Protein AF-A0A8E2JN46-F1 (afdb_monomer_lite)

Sequence (79 aa):
MPPPQLDHIVILLPHADLLNPPAWLTKHFTISPGGRHADNRTENKLILFQDGSYIELIAFIDDDPARRAGHWWGDASPG

InterPro domains:
  IPR025870 Glyoxalase-like domain [PF13468] (6-74)
  IPR029068 Glyoxalase/Bleomycin resistance protein/Dihydroxybiphenyl dioxygenase [G3DSA:3.10.180.10] (5-78)

Radius of gyration: 13.67 Å; chains: 1; bounding box: 28×28×40 Å

Organism: NCBI:txid574774

Foldseek 3Di:
DDDDDAAEAEAEAEQVCQVPPDPVDVVVFDKAAWAADPVNQKGWIWGADPVNHIYTYMYGVVNDLVSLPPDPCSPPDGD

Secondary structure (DSSP, 8-state):
-PPP---EEEEE--HHHHHS--HHHHHHS-EEEEEE-TTSSEEEEEEE-TTS-EEEEEEEGGG-HHHHTT-TTTTPPP-

pLDDT: mean 94.56, std 5.18, range [62.28, 98.44]

Structure (mmCIF, N/CA/C/O backbone):
data_AF-A0A8E2JN46-F1
#
_entry.id   AF-A0A8E2JN46-F1
#
loop_
_atom_site.group_PDB
_atom_site.id
_atom_site.type_symbol
_atom_site.label_atom_id
_atom_site.label_alt_id
_atom_site.label_comp_id
_atom_site.label_asym_id
_atom_site.label_entity_id
_atom_site.label_seq_id
_atom_site.pdbx_PDB_ins_code
_atom_site.Cartn_x
_atom_site.Cartn_y
_atom_site.Cartn_z
_atom_site.occupancy
_atom_site.B_iso_or_equiv
_atom_site.auth_seq_id
_atom_site.auth_comp_id
_atom_site.auth_asym_id
_atom_site.auth_atom_id
_atom_site.pdbx_PDB_model_num
ATOM 1 N N . MET A 1 1 ? -4.860 -16.346 27.372 1.00 78.25 1 MET A N 1
ATOM 2 C CA . MET A 1 1 ? -4.441 -15.646 26.141 1.00 78.25 1 MET A CA 1
ATOM 3 C C . MET A 1 1 ? -5.674 -14.979 25.560 1.00 78.25 1 MET A C 1
ATOM 5 O O . MET A 1 1 ? -6.704 -15.648 25.539 1.00 78.25 1 MET A O 1
ATOM 9 N N . PRO A 1 2 ? -5.623 -13.691 25.189 1.00 85.31 2 PRO A N 1
ATOM 10 C CA . PRO A 1 2 ? -6.731 -13.067 24.472 1.00 85.31 2 PRO A CA 1
ATOM 11 C C . PRO A 1 2 ? -6.964 -13.777 23.124 1.00 85.31 2 PRO A C 1
ATOM 13 O O . PRO A 1 2 ? -6.034 -14.407 22.609 1.00 85.31 2 PRO A O 1
ATOM 16 N N . PRO A 1 3 ? -8.189 -13.725 22.572 1.00 93.12 3 PRO A N 1
ATOM 17 C CA . PRO A 1 3 ? -8.470 -14.273 21.249 1.00 93.12 3 PRO A CA 1
ATOM 18 C C . PRO A 1 3 ? -7.659 -13.535 20.169 1.00 93.12 3 PRO A C 1
ATOM 20 O O . PRO A 1 3 ? -7.286 -12.376 20.386 1.00 93.12 3 PRO A O 1
ATOM 23 N N . PRO A 1 4 ? -7.386 -14.177 19.015 1.00 93.88 4 PRO A N 1
ATOM 24 C CA . PRO A 1 4 ? -6.772 -13.491 17.884 1.00 93.88 4 PRO A CA 1
ATOM 25 C C . PRO A 1 4 ? -7.636 -12.298 17.465 1.00 93.88 4 PRO A C 1
ATOM 27 O O . PRO A 1 4 ? -8.865 -12.392 17.441 1.00 93.88 4 PRO A O 1
ATOM 30 N N . GLN A 1 5 ? -6.982 -11.185 17.146 1.00 93.94 5 GLN A N 1
ATOM 31 C CA . GLN A 1 5 ? -7.617 -9.964 16.655 1.00 93.94 5 GLN A CA 1
ATOM 32 C C . GLN A 1 5 ? -7.113 -9.666 15.247 1.00 93.94 5 GLN A C 1
ATOM 34 O O . GLN A 1 5 ? -5.992 -10.038 14.893 1.00 93.94 5 GLN A O 1
ATOM 39 N N . LEU A 1 6 ? -7.959 -9.023 14.446 1.00 95.81 6 LEU A N 1
ATOM 40 C CA . LEU A 1 6 ? -7.554 -8.513 13.146 1.00 95.81 6 LEU A CA 1
ATOM 41 C C . LEU A 1 6 ? -6.607 -7.331 13.360 1.00 95.81 6 LEU A C 1
ATOM 43 O O . LEU A 1 6 ? -6.977 -6.373 14.031 1.00 95.81 6 LEU A O 1
ATOM 47 N N . ASP A 1 7 ? -5.413 -7.406 12.779 1.00 97.44 7 ASP A N 1
ATOM 48 C CA . ASP A 1 7 ? -4.468 -6.288 12.784 1.00 97.44 7 ASP A CA 1
ATOM 49 C C . ASP A 1 7 ? -4.767 -5.342 11.615 1.00 97.44 7 ASP A C 1
ATOM 51 O O . ASP A 1 7 ? -5.116 -4.181 11.814 1.00 97.44 7 ASP A O 1
ATOM 55 N N . HIS A 1 8 ? -4.728 -5.854 10.382 1.00 97.50 8 HIS A N 1
ATOM 56 C CA . HIS A 1 8 ? -4.996 -5.045 9.199 1.00 97.50 8 HIS A CA 1
ATOM 57 C C . HIS A 1 8 ? -5.473 -5.851 7.993 1.00 97.50 8 HIS A C 1
ATOM 59 O O . HIS A 1 8 ? -5.399 -7.081 7.953 1.00 97.50 8 HIS A O 1
ATOM 65 N N . ILE A 1 9 ? -5.948 -5.114 6.991 1.00 97.31 9 ILE A N 1
ATOM 66 C CA . ILE A 1 9 ? -6.241 -5.602 5.643 1.00 97.31 9 ILE A CA 1
ATOM 67 C C . ILE A 1 9 ? -5.352 -4.837 4.663 1.00 97.31 9 ILE A C 1
ATOM 69 O O . ILE A 1 9 ? -5.266 -3.615 4.746 1.00 97.31 9 ILE A O 1
ATOM 73 N N . VAL A 1 10 ? -4.726 -5.541 3.720 1.00 96.62 10 VAL A N 1
ATOM 74 C CA . VAL A 1 10 ? -3.917 -4.928 2.657 1.00 96.62 10 VAL A CA 1
ATOM 75 C C . VAL A 1 10 ? -4.745 -4.809 1.381 1.00 96.62 10 VAL A C 1
ATOM 77 O O . VAL A 1 10 ? -5.369 -5.783 0.959 1.00 96.62 10 VAL A O 1
ATOM 80 N N . ILE A 1 11 ? -4.724 -3.635 0.750 1.00 96.38 11 ILE A N 1
ATOM 81 C CA . ILE A 1 11 ? -5.340 -3.380 -0.557 1.00 96.38 11 ILE A CA 1
ATOM 82 C C . ILE A 1 11 ? -4.264 -2.873 -1.515 1.00 96.38 11 ILE A C 1
ATOM 84 O O . ILE A 1 11 ? -3.663 -1.821 -1.286 1.00 96.38 11 ILE A O 1
ATOM 88 N N . LEU A 1 12 ? -4.038 -3.622 -2.598 1.00 97.06 12 LEU A N 1
ATOM 89 C CA . LEU A 1 12 ? -3.112 -3.245 -3.663 1.00 97.06 12 LEU A CA 1
ATOM 90 C C . LEU A 1 12 ? -3.788 -2.269 -4.631 1.00 97.06 12 LEU A C 1
ATOM 92 O O . LEU A 1 12 ? -4.797 -2.598 -5.254 1.00 97.06 12 LEU A O 1
ATOM 96 N N . LEU A 1 13 ? -3.188 -1.096 -4.798 1.00 96.69 13 LEU A N 1
ATOM 97 C CA . LEU A 1 13 ? -3.656 -0.031 -5.677 1.00 96.69 13 LEU A CA 1
ATOM 98 C C . LEU A 1 13 ? -2.654 0.244 -6.807 1.00 96.69 13 LEU A C 1
ATOM 100 O O . LEU A 1 13 ? -1.460 -0.036 -6.652 1.00 96.69 13 LEU A O 1
ATOM 104 N N . PRO A 1 14 ? -3.104 0.850 -7.921 1.00 96.75 14 PRO A N 1
ATOM 105 C CA . PRO A 1 14 ? -2.208 1.570 -8.818 1.00 96.75 14 PRO A CA 1
ATOM 106 C C . PRO A 1 14 ? -1.461 2.668 -8.050 1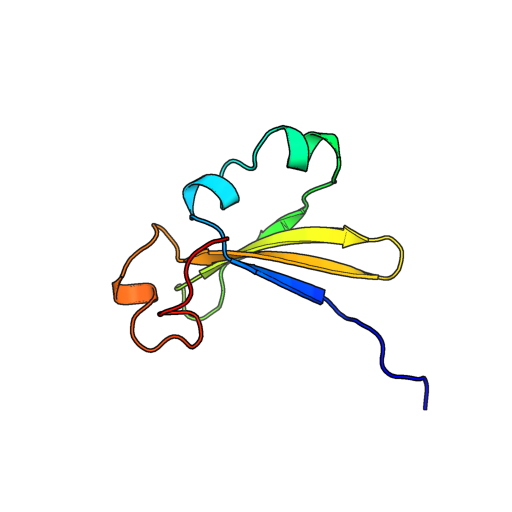.00 96.75 14 PRO A C 1
ATOM 108 O O . PRO A 1 14 ? -2.032 3.317 -7.165 1.00 96.75 14 PRO A O 1
ATOM 111 N N . HIS A 1 15 ? -0.201 2.932 -8.401 1.00 97.44 15 HIS A N 1
ATOM 112 C CA . HIS A 1 15 ? 0.602 3.924 -7.673 1.00 97.44 15 HIS A CA 1
ATOM 113 C C . HIS A 1 15 ? -0.008 5.326 -7.717 1.00 97.44 15 HIS A C 1
ATOM 115 O O . HIS A 1 15 ? -0.010 6.040 -6.713 1.00 97.44 15 HIS A O 1
ATOM 121 N N . ALA A 1 16 ? -0.616 5.688 -8.848 1.00 97.19 16 ALA A N 1
ATOM 122 C CA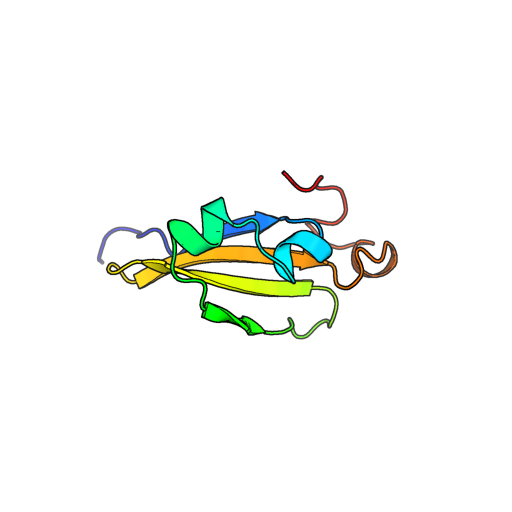 . ALA A 1 16 ? -1.318 6.957 -9.010 1.00 97.19 16 ALA A CA 1
ATOM 123 C C . ALA A 1 16 ? -2.458 7.149 -7.992 1.00 97.19 16 ALA A C 1
ATOM 125 O O . ALA A 1 16 ? -2.594 8.242 -7.435 1.00 97.19 16 ALA A O 1
ATOM 126 N N . ASP A 1 17 ? -3.224 6.092 -7.708 1.00 96.75 17 ASP A N 1
ATOM 127 C CA . ASP A 1 17 ? -4.345 6.130 -6.762 1.00 96.75 17 ASP A CA 1
ATOM 128 C C . ASP A 1 17 ? -3.852 6.171 -5.316 1.00 96.75 17 ASP A C 1
ATOM 130 O O . ASP A 1 17 ? -4.449 6.832 -4.467 1.00 96.75 17 ASP A O 1
ATOM 134 N N . LEU A 1 18 ? -2.721 5.525 -5.017 1.00 97.38 18 LEU A N 1
ATOM 135 C CA . LEU A 1 18 ? -2.089 5.675 -3.712 1.00 97.38 18 LEU A CA 1
ATOM 136 C C . LEU A 1 18 ? -1.623 7.122 -3.495 1.00 97.38 18 LEU A C 1
ATOM 138 O O . LEU A 1 18 ? -1.873 7.705 -2.436 1.00 97.38 18 LEU A O 1
ATOM 142 N N . LEU A 1 19 ? -0.964 7.730 -4.487 1.00 97.00 19 LEU A N 1
ATOM 143 C CA . LEU A 1 19 ? -0.467 9.106 -4.406 1.00 97.00 19 LEU A CA 1
ATOM 144 C C . LEU A 1 19 ? -1.608 10.117 -4.285 1.00 97.00 19 LEU A C 1
ATOM 146 O O . LEU A 1 19 ? -1.557 10.975 -3.396 1.00 97.00 19 LEU A O 1
ATOM 150 N N . ASN A 1 20 ? -2.652 9.962 -5.100 1.00 96.56 20 ASN A N 1
ATOM 151 C CA . ASN A 1 20 ? -3.817 10.840 -5.155 1.00 96.56 20 ASN A CA 1
ATOM 152 C C . ASN A 1 20 ? -5.108 10.038 -4.934 1.00 96.56 20 ASN A C 1
ATOM 154 O O . ASN A 1 20 ? -5.817 9.742 -5.898 1.00 96.56 20 ASN A O 1
ATOM 158 N N . PRO A 1 21 ? -5.440 9.700 -3.674 1.00 95.25 21 PRO A N 1
ATOM 159 C CA . PRO A 1 21 ? -6.596 8.868 -3.397 1.00 95.25 21 PRO A CA 1
ATOM 160 C C . PRO A 1 21 ? -7.892 9.508 -3.891 1.00 95.25 21 PRO A C 1
ATOM 162 O O . PRO A 1 21 ? -8.065 10.729 -3.772 1.00 95.25 21 PRO A O 1
ATOM 165 N N . PRO A 1 22 ? -8.830 8.704 -4.419 1.00 93.31 22 PRO A N 1
ATOM 166 C CA . PRO A 1 22 ? -10.067 9.223 -4.970 1.00 93.31 22 PRO A CA 1
ATOM 167 C C . PRO A 1 22 ? -10.873 9.957 -3.896 1.00 93.31 22 PRO A C 1
ATOM 169 O O . PRO A 1 22 ? -10.871 9.588 -2.721 1.00 93.31 22 PRO A O 1
ATOM 172 N N . ALA A 1 23 ? -11.616 10.985 -4.314 1.00 95.31 23 ALA A N 1
ATOM 173 C CA . ALA A 1 23 ? -12.316 11.885 -3.397 1.00 95.31 23 ALA A CA 1
ATOM 174 C C . ALA A 1 23 ? -13.298 11.172 -2.456 1.00 95.31 23 ALA A C 1
ATOM 176 O O . ALA A 1 23 ? -13.526 11.633 -1.343 1.00 95.31 23 ALA A O 1
ATOM 177 N N . TRP A 1 24 ? -13.888 10.047 -2.874 1.00 95.25 24 TRP A N 1
ATOM 178 C CA . TRP A 1 24 ? -14.756 9.268 -1.992 1.00 95.25 24 TRP A CA 1
ATOM 179 C C . TRP A 1 24 ? -13.974 8.704 -0.798 1.00 95.25 24 TRP A C 1
ATOM 181 O O . TRP A 1 24 ? -14.468 8.744 0.324 1.00 95.25 24 TRP A O 1
ATOM 191 N N . LEU A 1 25 ? -12.735 8.253 -1.007 1.00 94.50 25 LEU A N 1
ATOM 192 C CA . LEU A 1 25 ? -11.918 7.675 0.052 1.00 94.50 25 LEU A CA 1
ATOM 193 C C . LEU A 1 25 ? -11.526 8.750 1.065 1.00 94.50 25 LEU A C 1
ATOM 195 O O . LEU A 1 25 ? -11.742 8.575 2.258 1.00 94.50 25 LEU A O 1
ATOM 199 N N . THR A 1 26 ? -11.053 9.904 0.591 1.00 94.62 26 THR A N 1
ATOM 200 C CA . THR A 1 26 ? -10.661 11.031 1.458 1.00 94.62 26 THR A CA 1
ATOM 201 C C . THR A 1 26 ? -11.846 11.740 2.116 1.00 94.62 26 THR A C 1
ATOM 203 O O . THR A 1 26 ? -11.687 12.350 3.169 1.00 94.62 26 THR A O 1
ATOM 206 N N . LYS A 1 27 ? -13.048 11.658 1.530 1.00 96.94 27 LYS A N 1
ATOM 207 C CA . LYS A 1 27 ? -14.286 12.189 2.124 1.00 96.94 27 LYS A CA 1
ATOM 208 C C . LYS A 1 27 ? -14.813 11.317 3.263 1.00 96.94 27 LYS A C 1
ATOM 210 O O . LYS A 1 27 ? -15.451 11.840 4.174 1.00 96.94 27 LYS A O 1
ATOM 215 N N . HIS A 1 28 ? -14.607 10.004 3.183 1.00 96.50 28 HIS A N 1
ATOM 216 C CA . HIS A 1 28 ? -15.163 9.042 4.136 1.00 96.50 28 HIS A CA 1
ATOM 217 C C . HIS A 1 28 ? -14.147 8.546 5.169 1.00 96.50 28 HIS A C 1
ATOM 219 O O . HIS A 1 28 ? -14.558 8.094 6.236 1.00 96.50 28 HIS A O 1
ATOM 225 N N . PHE A 1 29 ? -12.848 8.664 4.889 1.00 95.44 29 PHE A N 1
ATOM 226 C CA . PHE A 1 29 ? -11.785 8.150 5.742 1.00 95.44 29 PHE A CA 1
ATOM 227 C C . PHE A 1 29 ? -10.658 9.161 5.939 1.00 95.44 29 PHE A C 1
ATOM 229 O O . PHE A 1 29 ? -10.263 9.883 5.022 1.00 95.44 29 PHE A O 1
ATOM 236 N N . THR A 1 30 ? -10.081 9.145 7.140 1.00 93.44 30 THR A N 1
ATOM 237 C CA . THR A 1 30 ? -8.812 9.817 7.420 1.00 93.44 30 THR A CA 1
ATOM 238 C C . THR A 1 30 ? -7.673 8.932 6.933 1.00 93.44 30 THR A C 1
ATOM 240 O O . THR A 1 30 ? -7.461 7.843 7.465 1.00 93.44 30 THR A O 1
ATOM 243 N N . ILE A 1 31 ? -6.930 9.415 5.938 1.00 96.56 31 ILE A N 1
ATOM 244 C CA . ILE A 1 31 ? -5.753 8.727 5.406 1.00 96.56 31 ILE A CA 1
ATOM 245 C C . ILE A 1 31 ? -4.501 9.322 6.053 1.00 96.56 31 ILE A C 1
ATOM 247 O O . ILE A 1 31 ? -4.195 10.500 5.867 1.00 96.56 31 ILE A O 1
ATOM 251 N N . SER A 1 32 ? -3.774 8.502 6.804 1.00 96.88 32 SER A N 1
ATOM 252 C CA . SER A 1 32 ? -2.474 8.844 7.374 1.00 96.88 32 SER A CA 1
ATOM 253 C C . SER A 1 32 ? -1.357 8.597 6.354 1.00 96.88 32 SER A C 1
ATOM 255 O O . SER A 1 32 ? -1.414 7.605 5.615 1.00 96.88 32 SER A O 1
ATOM 257 N N . PRO A 1 33 ? -0.306 9.442 6.327 1.00 96.25 33 PRO A N 1
ATOM 258 C CA . PRO A 1 33 ? 0.937 9.102 5.649 1.00 96.25 33 PRO A CA 1
ATOM 259 C C . PRO A 1 33 ? 1.469 7.756 6.148 1.00 96.25 33 PRO A C 1
ATOM 261 O O . PRO A 1 33 ? 1.412 7.474 7.348 1.00 96.25 33 PRO A O 1
ATOM 264 N N . GLY A 1 34 ? 1.962 6.945 5.217 1.00 96.31 34 GLY A N 1
ATOM 265 C CA . GLY A 1 34 ? 2.725 5.740 5.507 1.00 96.31 34 GLY A CA 1
ATOM 266 C C . GLY A 1 34 ? 4.213 5.963 5.236 1.00 96.31 34 GLY A C 1
ATOM 267 O O . GLY A 1 34 ? 4.769 7.011 5.573 1.00 96.31 34 GLY A O 1
ATOM 268 N N . GLY A 1 35 ? 4.860 4.989 4.606 1.00 97.12 35 GLY A N 1
ATOM 269 C CA . GLY A 1 35 ? 6.272 5.034 4.261 1.00 97.12 35 GLY A CA 1
ATOM 270 C C . GLY A 1 35 ? 6.633 4.115 3.100 1.00 97.12 35 GLY A C 1
ATOM 271 O O . GLY A 1 35 ? 5.783 3.489 2.471 1.00 97.12 35 GLY A O 1
ATOM 272 N N . ARG A 1 36 ? 7.934 4.054 2.815 1.00 97.50 36 ARG A N 1
ATOM 273 C CA . ARG A 1 36 ? 8.521 3.123 1.848 1.00 97.50 36 ARG A CA 1
ATOM 274 C C . ARG A 1 36 ? 9.014 1.881 2.564 1.00 97.50 36 ARG A C 1
ATOM 276 O O . ARG A 1 36 ? 9.674 1.992 3.598 1.00 97.50 36 ARG A O 1
ATOM 283 N N . HIS A 1 37 ? 8.731 0.716 1.996 1.00 95.75 37 HIS A N 1
ATOM 284 C CA . HIS A 1 37 ? 9.257 -0.539 2.513 1.00 95.75 37 HIS A CA 1
ATOM 285 C C . HIS A 1 37 ? 10.759 -0.661 2.246 1.00 95.75 37 HIS A C 1
ATOM 287 O O . HIS A 1 37 ? 11.300 -0.054 1.321 1.00 95.75 37 HIS A O 1
ATOM 293 N N . ALA A 1 38 ? 11.451 -1.425 3.095 1.00 94.69 38 ALA A N 1
ATOM 294 C CA . ALA A 1 38 ? 12.915 -1.470 3.133 1.00 94.69 38 ALA A CA 1
ATOM 295 C C . ALA A 1 38 ? 13.559 -1.958 1.821 1.00 94.69 38 ALA A C 1
ATOM 297 O O . ALA A 1 38 ? 14.702 -1.616 1.530 1.00 94.69 38 ALA A O 1
ATOM 298 N N . ASP A 1 39 ? 12.826 -2.733 1.022 1.00 93.69 39 ASP A N 1
ATOM 299 C CA . ASP A 1 39 ? 13.254 -3.204 -0.298 1.00 93.69 39 ASP A CA 1
ATOM 300 C C . ASP A 1 39 ? 13.108 -2.148 -1.410 1.00 93.69 39 ASP A C 1
ATOM 302 O O . ASP A 1 39 ? 13.521 -2.387 -2.546 1.00 93.69 39 ASP A O 1
ATOM 306 N N . ASN A 1 40 ? 12.531 -0.985 -1.086 1.00 95.69 40 ASN A N 1
ATOM 307 C CA . ASN A 1 40 ? 12.244 0.124 -1.990 1.00 95.69 40 ASN A CA 1
ATOM 308 C C . ASN A 1 40 ? 11.408 -0.288 -3.220 1.00 95.69 40 ASN A C 1
ATOM 310 O O . ASN A 1 40 ? 11.542 0.290 -4.305 1.00 95.69 40 ASN A O 1
ATOM 314 N N . ARG A 1 41 ? 10.554 -1.310 -3.060 1.00 97.19 41 ARG A N 1
ATOM 315 C CA . ARG A 1 41 ? 9.642 -1.789 -4.109 1.00 97.19 41 ARG A CA 1
ATOM 316 C C . ARG A 1 41 ? 8.249 -1.198 -3.980 1.00 97.19 41 ARG A C 1
ATOM 318 O O . ARG A 1 41 ? 7.605 -0.935 -4.993 1.00 97.19 41 ARG A O 1
ATOM 325 N N . THR A 1 42 ? 7.792 -1.000 -2.750 1.00 97.50 42 THR A N 1
ATOM 326 C CA . THR A 1 42 ? 6.428 -0.566 -2.442 1.00 97.50 42 THR A CA 1
ATOM 327 C C . THR A 1 42 ? 6.418 0.584 -1.441 1.00 97.50 42 THR A C 1
ATOM 329 O O . THR A 1 42 ? 7.350 0.759 -0.649 1.00 97.50 42 THR A O 1
ATOM 332 N N . GLU A 1 43 ? 5.360 1.385 -1.491 1.00 98.19 43 GLU A N 1
ATOM 333 C CA . GLU A 1 43 ? 5.052 2.392 -0.478 1.00 98.19 43 GLU A CA 1
ATOM 334 C C . GLU A 1 43 ? 3.572 2.328 -0.106 1.00 98.19 43 GLU A C 1
ATOM 336 O O . GLU A 1 43 ? 2.771 1.752 -0.850 1.00 98.19 43 GLU A O 1
ATOM 341 N N . ASN A 1 44 ? 3.221 2.869 1.061 1.00 98.25 44 ASN A N 1
ATOM 342 C CA . ASN A 1 44 ? 1.879 2.733 1.610 1.00 98.25 44 ASN A CA 1
ATOM 343 C C . ASN A 1 44 ? 1.287 4.039 2.168 1.00 98.25 44 ASN A C 1
ATOM 345 O O . ASN A 1 44 ? 1.961 5.050 2.390 1.00 98.25 44 ASN A O 1
ATOM 349 N N . LYS A 1 45 ? -0.025 3.990 2.394 1.00 98.44 45 LYS A N 1
ATOM 350 C CA . LYS A 1 45 ? -0.818 4.932 3.190 1.00 98.44 45 LYS A CA 1
ATOM 351 C C . LYS A 1 45 ? -1.787 4.135 4.052 1.00 98.44 45 LYS A C 1
ATOM 353 O O . LYS A 1 45 ? -2.168 3.026 3.686 1.00 98.44 45 LYS A O 1
ATOM 358 N N . LEU A 1 46 ? -2.204 4.698 5.181 1.00 98.31 46 LEU A N 1
ATOM 359 C CA . LEU A 1 46 ? -2.985 3.958 6.173 1.00 98.31 46 LEU A CA 1
ATOM 360 C C . LEU A 1 46 ? -4.352 4.600 6.396 1.00 98.31 46 LEU A C 1
ATOM 362 O O . LEU A 1 46 ? -4.442 5.814 6.568 1.00 98.31 46 LEU A O 1
ATOM 366 N N . ILE A 1 47 ? -5.404 3.787 6.458 1.00 98.00 47 ILE A N 1
ATOM 367 C CA . ILE A 1 47 ? -6.704 4.189 7.008 1.00 98.00 47 ILE A CA 1
ATOM 368 C C . ILE A 1 47 ? -6.799 3.603 8.411 1.00 98.00 47 ILE A C 1
ATOM 370 O O . ILE A 1 47 ? -6.872 2.386 8.561 1.00 98.00 47 ILE A O 1
ATOM 374 N N 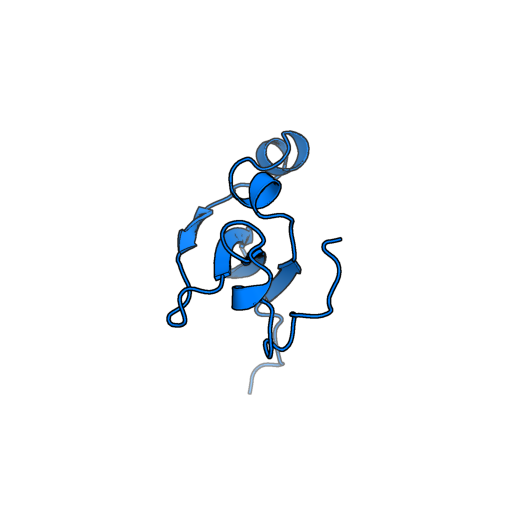. LEU A 1 48 ? -6.770 4.462 9.428 1.00 95.94 48 LEU A N 1
ATOM 375 C CA . LEU A 1 48 ? -6.704 4.050 10.832 1.00 95.94 48 LEU A CA 1
ATOM 376 C C . LEU A 1 48 ? -8.104 3.968 11.452 1.00 95.94 48 LEU A C 1
ATOM 378 O O . LEU A 1 48 ? -8.896 4.907 11.315 1.00 95.94 48 LEU A O 1
ATOM 382 N N . PHE A 1 49 ? -8.386 2.892 12.187 1.00 95.56 49 PHE A N 1
ATOM 383 C CA . PHE A 1 49 ? -9.619 2.735 12.958 1.00 95.56 49 PHE A CA 1
ATOM 384 C C . PHE A 1 49 ? -9.388 2.914 14.462 1.00 95.56 49 PHE A C 1
ATOM 386 O O . PHE A 1 49 ? -8.274 2.824 14.974 1.00 95.56 49 PHE A O 1
ATOM 393 N N . GLN A 1 50 ? -10.468 3.208 15.189 1.00 94.56 50 GLN A N 1
ATOM 394 C CA . GLN A 1 50 ? -10.416 3.502 16.628 1.00 94.56 50 GLN A CA 1
ATOM 395 C C . GLN A 1 50 ? -10.050 2.286 17.488 1.00 94.56 50 GLN A C 1
ATOM 397 O O . GLN A 1 50 ? -9.576 2.455 18.606 1.00 94.56 50 GLN A O 1
ATOM 402 N N . ASP A 1 51 ? -10.275 1.074 16.983 1.00 93.44 51 ASP A N 1
ATOM 403 C CA . ASP A 1 51 ? -9.926 -0.175 17.664 1.00 93.44 51 ASP A CA 1
ATOM 404 C C . ASP A 1 51 ? -8.448 -0.569 17.489 1.00 93.44 51 ASP A C 1
ATOM 406 O O . ASP A 1 51 ? -8.015 -1.579 18.037 1.00 93.44 51 ASP A O 1
ATOM 410 N N . GLY A 1 52 ? -7.669 0.244 16.766 1.00 92.81 52 GLY A N 1
ATOM 411 C CA . GLY A 1 52 ? -6.256 0.008 16.482 1.00 92.81 52 GLY A CA 1
ATOM 412 C C . GLY A 1 52 ? -6.000 -0.796 15.208 1.00 92.81 52 GLY A C 1
ATOM 413 O O . GLY A 1 52 ? -4.852 -0.844 14.770 1.00 92.81 52 GLY A O 1
ATOM 414 N N . SER A 1 53 ? -7.036 -1.367 14.584 1.00 96.81 53 SER A N 1
ATOM 415 C CA . SER A 1 53 ? -6.900 -1.997 13.272 1.00 96.81 53 SER A CA 1
ATOM 416 C C . SER A 1 53 ? -6.772 -0.952 12.158 1.00 96.81 53 SER A C 1
ATOM 418 O O . SER A 1 53 ? -7.101 0.229 12.338 1.00 96.81 53 SER A O 1
ATOM 420 N N . TYR A 1 54 ? -6.283 -1.361 10.987 1.00 97.75 54 TYR A N 1
ATOM 421 C CA . TYR A 1 54 ? -6.132 -0.447 9.852 1.00 97.75 54 TYR A CA 1
ATOM 422 C C . TYR A 1 54 ? -6.280 -1.123 8.487 1.00 97.75 54 TYR A C 1
ATOM 424 O O . TYR A 1 54 ? -6.192 -2.341 8.345 1.00 97.75 54 TYR A O 1
ATOM 432 N N . ILE A 1 55 ? -6.506 -0.309 7.456 1.00 98.06 55 ILE A N 1
ATOM 433 C CA . ILE A 1 55 ? -6.317 -0.728 6.064 1.00 98.06 55 ILE A CA 1
ATOM 434 C C . ILE A 1 55 ? -4.981 -0.173 5.586 1.00 98.06 55 ILE A C 1
ATOM 436 O O . ILE A 1 55 ? -4.762 1.041 5.617 1.00 98.06 55 ILE A O 1
ATOM 440 N N . GLU A 1 56 ? -4.108 -1.060 5.126 1.00 98.06 56 GLU A N 1
ATOM 441 C CA . GLU A 1 56 ? -2.888 -0.711 4.417 1.00 98.06 56 GLU A CA 1
ATOM 442 C C . GLU A 1 56 ? -3.195 -0.581 2.925 1.00 98.06 56 GLU A C 1
ATOM 444 O O . GLU A 1 56 ? -3.424 -1.566 2.223 1.00 98.06 56 GLU A O 1
ATOM 449 N N . LEU A 1 57 ? -3.208 0.654 2.433 1.00 97.88 57 LEU A N 1
ATOM 450 C CA . LEU A 1 57 ? -3.223 0.929 1.004 1.00 97.88 57 LEU A CA 1
ATOM 451 C C . LEU A 1 57 ? -1.781 0.846 0.525 1.00 97.88 57 LEU A C 1
ATOM 453 O O . LEU A 1 57 ? -0.953 1.634 0.982 1.00 97.88 57 LEU A O 1
ATOM 457 N N . ILE A 1 58 ? -1.478 -0.076 -0.379 1.00 97.44 58 ILE A N 1
ATOM 458 C CA . ILE A 1 58 ? -0.118 -0.290 -0.866 1.00 97.44 58 ILE A CA 1
ATOM 459 C C . ILE A 1 58 ? -0.062 -0.191 -2.386 1.00 97.44 58 ILE A C 1
ATOM 461 O O . ILE A 1 58 ? -0.996 -0.586 -3.077 1.00 97.44 58 ILE A O 1
ATOM 465 N N . ALA A 1 59 ? 1.050 0.306 -2.917 1.00 98.06 59 ALA A N 1
ATOM 466 C CA . ALA A 1 59 ? 1.335 0.257 -4.343 1.00 98.06 59 ALA A CA 1
ATOM 467 C C . ALA A 1 59 ? 2.812 -0.044 -4.602 1.00 98.06 59 ALA A C 1
ATOM 469 O O . ALA A 1 59 ? 3.688 0.299 -3.802 1.00 98.06 59 ALA A O 1
ATOM 470 N N . PHE A 1 60 ? 3.089 -0.662 -5.751 1.00 98.00 60 PHE A N 1
ATOM 471 C CA . PHE A 1 60 ? 4.444 -0.705 -6.292 1.00 98.00 60 PHE A CA 1
ATOM 472 C C . PHE A 1 60 ? 4.820 0.687 -6.777 1.00 98.00 60 PHE A C 1
ATOM 474 O O . PHE A 1 60 ? 4.054 1.317 -7.497 1.00 98.00 60 PHE A O 1
ATOM 481 N N . ILE A 1 61 ? 5.997 1.169 -6.390 1.00 97.62 61 ILE A N 1
ATOM 482 C CA . ILE A 1 61 ? 6.430 2.519 -6.756 1.00 97.62 61 ILE A CA 1
ATOM 483 C C . ILE A 1 61 ? 6.538 2.590 -8.290 1.00 97.62 61 ILE A C 1
ATOM 485 O O . ILE A 1 61 ? 7.133 1.708 -8.915 1.00 97.62 61 ILE A O 1
ATOM 489 N N . ASP A 1 62 ? 5.959 3.630 -8.883 1.00 97.06 62 ASP A N 1
ATOM 490 C CA . ASP A 1 62 ? 5.861 3.894 -10.325 1.00 97.06 62 ASP A CA 1
ATOM 491 C C . ASP A 1 62 ? 5.205 2.764 -11.144 1.00 97.06 62 ASP A C 1
ATOM 493 O O . ASP A 1 62 ? 5.390 2.700 -12.358 1.00 97.06 62 ASP A O 1
ATOM 497 N N . ASP A 1 63 ? 4.490 1.838 -10.489 1.00 95.44 63 ASP A N 1
ATOM 498 C CA . ASP A 1 63 ? 3.980 0.598 -11.092 1.00 95.44 63 ASP A CA 1
ATOM 499 C C . ASP A 1 63 ? 5.068 -0.205 -11.853 1.00 95.44 63 ASP A C 1
ATOM 501 O O . ASP A 1 63 ? 4.783 -0.947 -12.795 1.00 95.44 63 ASP A O 1
ATOM 505 N N . ASP A 1 64 ? 6.334 -0.079 -11.424 1.00 96.06 64 ASP A N 1
ATOM 506 C CA . ASP A 1 64 ? 7.509 -0.623 -12.116 1.00 96.06 64 ASP A CA 1
ATOM 507 C C . ASP A 1 64 ? 7.495 -2.169 -12.149 1.00 96.06 64 ASP A C 1
ATOM 509 O O . ASP A 1 64 ? 7.580 -2.816 -11.092 1.00 96.06 64 ASP A O 1
ATOM 513 N N . PRO A 1 65 ? 7.471 -2.804 -13.341 1.00 94.62 65 PRO A N 1
ATOM 514 C CA . PRO A 1 65 ? 7.527 -4.259 -13.475 1.00 94.62 65 PRO A CA 1
ATOM 515 C C . PRO A 1 65 ? 8.738 -4.903 -12.784 1.00 94.62 65 PRO A C 1
ATOM 517 O O . PRO A 1 65 ? 8.633 -6.023 -12.282 1.00 94.62 65 PRO A O 1
ATOM 520 N N . ALA A 1 66 ? 9.879 -4.209 -12.703 1.00 96.00 66 ALA A N 1
ATOM 521 C CA . ALA A 1 66 ? 11.068 -4.714 -12.021 1.00 96.00 66 ALA A CA 1
ATOM 522 C C . ALA A 1 66 ? 10.866 -4.808 -10.501 1.00 96.00 66 ALA A C 1
ATOM 524 O O . ALA A 1 66 ? 11.361 -5.741 -9.865 1.00 96.00 66 ALA A O 1
ATOM 525 N N . ARG A 1 67 ? 10.093 -3.885 -9.914 1.00 94.94 67 ARG A N 1
ATOM 526 C CA . ARG A 1 67 ? 9.722 -3.924 -8.490 1.00 94.94 67 ARG A CA 1
ATOM 527 C C . ARG A 1 67 ? 8.713 -5.040 -8.201 1.00 94.94 67 ARG A C 1
ATOM 529 O O . ARG A 1 67 ? 8.733 -5.614 -7.111 1.00 94.94 67 ARG A O 1
ATOM 536 N N . ARG A 1 68 ? 7.890 -5.403 -9.190 1.00 94.56 68 ARG A N 1
ATOM 537 C CA . ARG A 1 68 ? 6.927 -6.517 -9.123 1.00 94.56 68 ARG A CA 1
ATOM 538 C C . ARG A 1 68 ? 7.586 -7.889 -9.266 1.00 94.56 68 ARG A C 1
ATOM 540 O O . ARG A 1 68 ? 7.153 -8.844 -8.626 1.00 94.56 68 ARG A O 1
ATOM 547 N N . ALA A 1 69 ? 8.639 -7.996 -10.073 1.00 94.12 69 ALA A N 1
ATOM 548 C CA . ALA A 1 69 ? 9.292 -9.264 -10.378 1.00 94.12 69 ALA A CA 1
ATOM 549 C C . ALA A 1 69 ? 9.776 -10.005 -9.112 1.00 94.12 69 ALA A C 1
ATOM 551 O O . ALA A 1 69 ? 10.542 -9.476 -8.298 1.00 94.12 69 ALA A O 1
ATOM 552 N N . GLY A 1 70 ? 9.320 -11.250 -8.943 1.00 91.56 70 GLY A N 1
ATOM 553 C CA . GLY A 1 70 ? 9.667 -12.101 -7.798 1.00 91.56 70 GLY A CA 1
ATOM 554 C C . GLY A 1 70 ? 9.068 -11.655 -6.459 1.00 91.56 70 GLY A C 1
ATOM 555 O O . GLY A 1 70 ? 9.410 -12.228 -5.428 1.00 91.56 70 GLY A O 1
ATOM 556 N N . HIS A 1 71 ? 8.196 -10.642 -6.452 1.00 92.00 71 HIS A N 1
ATOM 557 C CA . HIS A 1 71 ? 7.432 -10.253 -5.273 1.00 92.00 71 HIS A CA 1
ATOM 558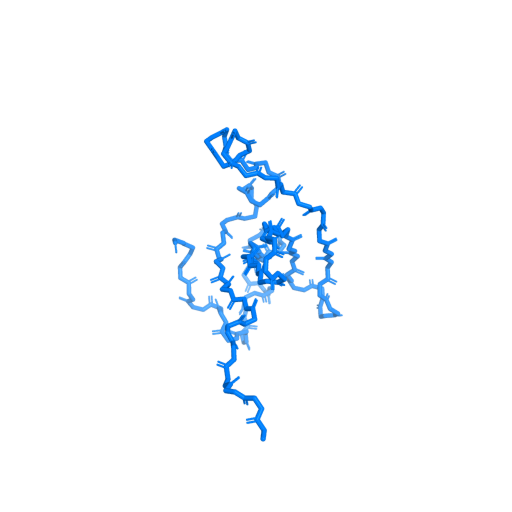 C C . HIS A 1 71 ? 6.179 -11.135 -5.157 1.00 92.00 71 HIS A C 1
ATOM 560 O O . HIS A 1 71 ? 5.533 -11.434 -6.154 1.00 92.00 71 HIS A O 1
ATOM 566 N N . TRP A 1 72 ? 5.790 -11.509 -3.941 1.00 89.19 72 TRP A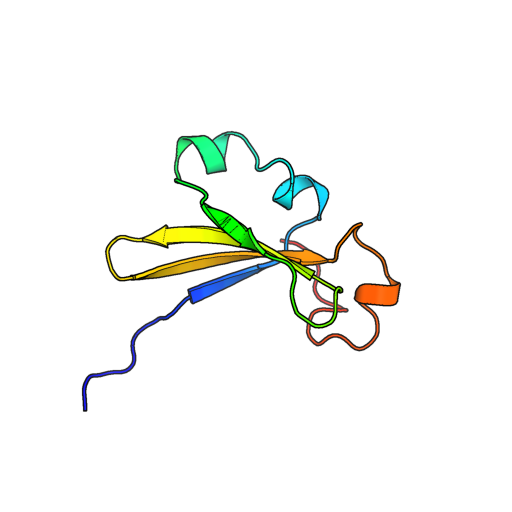 N 1
ATOM 567 C CA . TRP A 1 72 ? 4.569 -12.267 -3.635 1.00 89.19 72 TRP A CA 1
ATOM 568 C C . TRP A 1 72 ? 3.259 -11.627 -4.145 1.00 89.19 72 TRP A C 1
ATOM 570 O O . TRP A 1 72 ? 2.317 -12.349 -4.454 1.00 89.19 72 TRP A O 1
ATOM 580 N N . TRP A 1 73 ? 3.213 -10.300 -4.321 1.00 87.50 73 TRP A N 1
ATOM 581 C CA . TRP A 1 73 ? 2.122 -9.583 -5.020 1.00 87.50 73 TRP A CA 1
ATOM 582 C C . TRP A 1 73 ? 2.410 -9.255 -6.494 1.00 87.50 73 TRP A C 1
ATOM 584 O O . TRP A 1 73 ? 1.667 -8.499 -7.113 1.00 87.50 73 TRP A O 1
ATOM 594 N N . GLY A 1 74 ? 3.497 -9.770 -7.068 1.00 89.06 74 GLY A N 1
ATOM 595 C CA . GLY A 1 74 ? 3.949 -9.409 -8.414 1.00 89.06 74 GLY A CA 1
ATOM 596 C C . GLY A 1 74 ? 2.897 -9.668 -9.494 1.00 89.06 74 GLY A C 1
ATOM 597 O O . GLY A 1 74 ? 2.684 -8.813 -10.358 1.00 89.06 74 GLY A O 1
ATOM 598 N N . ASP A 1 75 ? 2.176 -10.782 -9.363 1.00 91.62 75 ASP A N 1
ATOM 599 C CA . ASP A 1 75 ? 1.134 -11.224 -10.298 1.00 91.62 75 ASP A CA 1
ATOM 600 C C . ASP A 1 75 ? -0.282 -10.760 -9.903 1.00 91.62 75 ASP A C 1
ATOM 602 O O . ASP A 1 75 ? -1.242 -10.976 -10.643 1.00 91.62 75 ASP A O 1
ATOM 606 N N . ALA A 1 76 ? -0.439 -10.112 -8.743 1.00 89.19 76 ALA A N 1
ATOM 607 C CA . ALA A 1 76 ? -1.735 -9.620 -8.287 1.00 89.19 76 ALA A CA 1
ATOM 608 C C . ALA A 1 76 ? -2.157 -8.388 -9.097 1.00 89.19 76 ALA A C 1
ATOM 610 O O . ALA A 1 76 ? -1.398 -7.430 -9.241 1.00 89.19 76 ALA A O 1
ATOM 611 N N . SER A 1 77 ? -3.380 -8.379 -9.615 1.00 86.38 77 SER A N 1
ATOM 612 C CA . SER A 1 77 ? -3.926 -7.168 -10.232 1.00 86.38 77 SER A CA 1
ATOM 613 C C . SER A 1 77 ? -4.384 -6.188 -9.149 1.00 86.38 77 SER A C 1
ATOM 615 O O . SER A 1 77 ? -4.948 -6.644 -8.153 1.00 86.38 77 SER A O 1
ATOM 617 N N . PRO A 1 78 ? -4.156 -4.873 -9.315 1.00 81.62 78 PRO A N 1
ATOM 618 C CA . PRO A 1 78 ? -4.788 -3.877 -8.458 1.00 81.62 78 PRO A CA 1
ATOM 619 C C . PRO A 1 78 ? -6.315 -3.998 -8.537 1.00 81.62 78 PRO A C 1
ATOM 621 O O . PRO A 1 78 ? -6.851 -4.224 -9.628 1.00 81.62 78 PRO A O 1
ATOM 624 N N . GLY A 1 79 ? -7.002 -3.855 -7.405 1.00 62.28 79 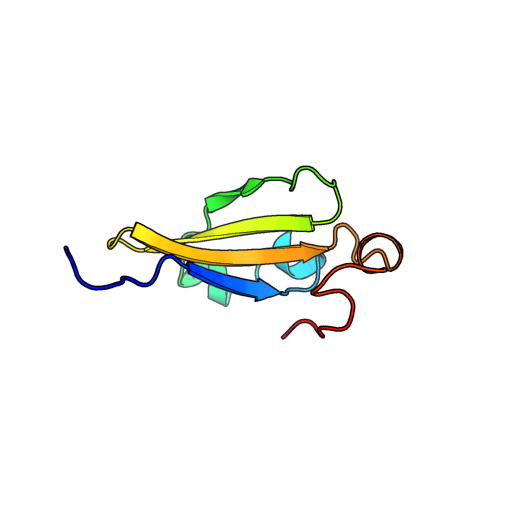GLY A N 1
ATOM 625 C CA . GLY A 1 79 ? -8.454 -4.037 -7.312 1.00 62.28 79 GLY A CA 1
ATOM 626 C C . GLY A 1 79 ? -8.936 -4.219 -5.887 1.00 62.28 79 GLY A C 1
ATOM 627 O O . GLY A 1 79 ? -8.460 -5.172 -5.234 1.00 62.28 79 GLY A O 1
#